Protein 3ZQX (pdb70)

InterPro domains:
  IPR001701 Glycoside hydrolase family 9 [PF00759] (308-807)
  IPR001956 Carbohydrate-binding module 3 [PF00942] (1006-1143)
  IPR001956 Carbohydrate-binding module 3 [PS51172] (1001-1147)
  IPR001956 Carbohydrate-binding module 3 [SM01067] (1007-1084)
  IPR002105 Dockerin type I repeat [PF00404] (1167-1220)
  IPR002105 Dockerin type I repeat [PS00448] (1201-1220)
  IPR003305 Carbohydrate-binding, CenC-like [PF02018] (40-178)
  IPR004197 Cellulase, Ig-like domain [PF02927] (211-292)
  IPR004197 Cellulase, Ig-like domain [cd02850] (214-303)
  IPR008928 Six-hairpin glycosidase superfamily [SSF48208] (306-813)
  IPR008965 CBM2/CBM3, carbohydrate-binding domain superfamily [SSF49384] (1003-1146)
  IPR008979 Galactose-binding-like domain superfamily [SSF49785] (42-198)
  IPR012341 Six-hairpin glycosidase-like superfamily [G3DSA:1.50.10.10] (306-815)
  IPR013783 Immunoglobulin-like fold [G3DSA:2.60.40.10] (210-305)
  IPR013783 Immunoglobulin-like fold [G3DSA:2.60.40.10] (822-911)
  IPR013783 Immunoglobulin-like fold [G3DSA:2.60.40.10] (912-1005)
  IPR014756 Immunoglobulin E-set [SSF81296] (210-304)
  IPR016134 Dockerin domain [PS51766] (1163-1229)
  IPR018221 Glycoside hydrolase family 9, His active site [PS00592] (713-739)
  IPR018247 EF-Hand 1, calcium-binding site [PS00018] (1201-1213)

Nearest PDB structures (foldseek):
  3zqx-assembly1_A  TM=1.007E+00  e=1.038E-28  Acetivibrio thermocellus
  2ylk-assembly4_D  TM=9.962E-01  e=1.198E-25  Acetivibrio thermocellus
  4c8x-assembly4_D  TM=9.962E-01  e=2.489E-25  Acetivibrio thermocellus ATCC 27405
  6xx1-assembly3_C  TM=8.991E-01  e=1.024E-13  Acetivibrio clariflavus DSM 19732
  6xx1-assembly4_D  TM=8.926E-01  e=1.639E-13  Acetivibrio clariflavus DSM 19732

Solvent-accessible surface area: 6922 Å² total; per-residue (Å²): 196,22,2,41,0,36,3,21,2,64,42,51,125,73,71,17,62,38,2,63,1,42,0,7,0,22,0,63,12,130,113,100,31,11,0,113,69,0,29,0,60,1,5,3,22,99,62,70,151,29,118,24,58,28,38,16,132,111,6,76,27,28,57,53,44,14,75,58,45,62,18,44,81,52,117,98,4,28,0,22,0,59,5,109,81,31,140,4,68,40,65,18,104,5,12,46,0,36,2,2,0,39,0,48,89,117,22,113,4,53,1,79,74,10,72,0,25,34,47,116,10,116,72,72,88,64,12,33,94,0,0,0,50,26,133,84,105,80,39,63,21,61,21,20,92,84

B-factor: mean 15.14, std 8.94, range [6.52, 78.24]

Secondary structure (DSSP, 8-state):
--EEEEEEES---SEES-EEEEEEEEE-SS--EEGGGEEEEEE------SPEEEE-S--TT-GGGEEEEEE--GGG-EEEEEE-S-EE-TT-B---EEEEEEETT-PPEEGGG-TT--TT--S-EE-TTEEEEETTEEEES--TT-

Organism: Acetivibrio thermocellus (NCBI:txid1515)

Foldseek 3Di:
DAKFKWWAFDDQDQKFQKGKIKIKIFGQDQAKAWLQQKKKKFFFADPDDADKDKDWPDWPQDRVQWDWDWDDHDRQTTIMIGGHGGMAHHGGMRGITIIIIGGPVSHIHRRPSTQRDDNVGHDIDGGQAMWMDGPNDTDGHDYVVD

Radius of gyration: 14.39 Å; Cα contacts (8 Å, |Δi|>4): 389; chains: 1; bounding box: 33×43×31 Å

CATH classification: 2.60.40.710

Sequence (146 aa):
MDVKVQYLCEENTQTTSTQEIKGKFNIVNTGNRDYSLKDIVLRYYFTKEHNSQLQFICYYTPIGSGNLIPSFGGSGDEHYLQLLEFKDVKLPAGGQTGEIQFVIRYADWSFHDQSNDYSFDPTIKAFQDYGKVTLYKNGEELVWGTPPGG

Structure (mmCIF, N/CA/C/O backbone):
data_3ZQX
#
_entry.id   3ZQX
#
_cell.length_a   50.036
_cell.length_b   50.036
_cell.length_c   122.595
_cell.angle_alpha   90.00
_cell.angle_beta   90.00
_cell.angle_gamma   90.00
#
_symmetry.space_group_name_H-M   'P 41 21 2'
#
loop_
_entity.id
_entity.type
_entity.pdbx_description
1 polymer 'CELLULOSE 1,4-BETA-CELLOBIOSIDASE'
2 non-polymer 'CALCIUM ION'
3 water water
#
loop_
_atom_site.group_PDB
_atom_site.id
_atom_site.type_symbol
_atom_site.label_atom_id
_atom_site.label_alt_id
_atom_site.label_comp_id
_atom_site.label_asym_id
_atom_site.label_entity_id
_atom_site.label_seq_id
_atom_site.pdbx_PDB_ins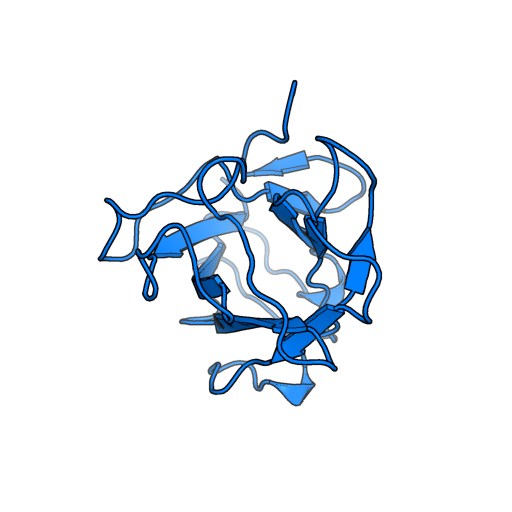_code
_atom_site.Cartn_x
_atom_site.Cartn_y
_atom_site.Cartn_z
_atom_site.occupancy
_atom_site.B_iso_or_equiv
_atom_site.auth_seq_id
_atom_site.auth_comp_id
_atom_site.auth_asym_id
_atom_site.auth_atom_id
_atom_site.pdbx_PDB_model_num
ATOM 1 N N . MET A 1 1 ? -21.597 26.774 15.421 1.00 32.51 0 MET A N 1
ATOM 2 C CA . MET A 1 1 ? -20.347 27.517 15.508 1.00 29.30 0 MET A CA 1
ATOM 3 C C . MET A 1 1 ? -19.150 26.614 15.224 1.00 17.61 0 MET A C 1
ATOM 4 O O . MET A 1 1 ? -18.003 26.999 15.442 1.00 21.25 0 MET A O 1
ATOM 9 N N . ASP A 1 2 ? -19.428 25.415 14.724 1.00 15.07 1 ASP A N 1
ATOM 10 C CA . ASP A 1 2 ? -18.392 24.446 14.407 1.00 14.78 1 ASP A CA 1
ATOM 11 C C . ASP A 1 2 ? -18.960 23.533 13.312 1.00 16.32 1 ASP A C 1
ATOM 12 O O . ASP A 1 2 ? -19.972 23.854 12.680 1.00 16.67 1 ASP A O 1
ATOM 17 N N . VAL A 1 3 ? -18.302 22.420 13.035 1.00 13.69 2 VAL A N 1
ATOM 18 C CA . VAL A 1 3 ? -18.832 21.491 12.052 1.00 11.87 2 VAL A CA 1
ATOM 19 C C . VAL A 1 3 ? -20.143 20.833 12.507 1.00 10.10 2 VAL A C 1
ATOM 20 O O . VAL A 1 3 ? -20.360 20.593 13.700 1.00 12.26 2 VAL A O 1
ATOM 24 N N . LYS A 1 4 ? -21.015 20.561 11.542 1.00 9.73 3 LYS A N 1
ATOM 25 C CA . LYS A 1 4 ? -22.274 19.861 11.782 1.00 9.68 3 LYS A CA 1
ATOM 26 C C . LYS A 1 4 ? -22.511 18.835 10.680 1.00 8.63 3 LYS A C 1
ATOM 27 O O . LYS A 1 4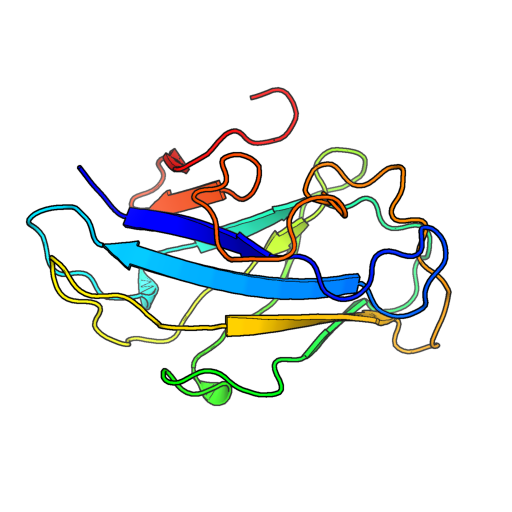 ? -21.847 18.869 9.640 1.00 9.77 3 LYS A O 1
ATOM 33 N N . VAL A 1 5 ? -23.467 17.932 10.907 1.00 8.91 4 VAL A N 1
ATOM 34 C CA . VAL A 1 5 ? -23.860 16.934 9.924 1.00 8.91 4 VAL A CA 1
ATOM 35 C C . VAL A 1 5 ? -25.284 17.147 9.487 1.00 8.73 4 VAL A C 1
ATOM 36 O O . VAL A 1 5 ? -26.172 17.357 10.318 1.00 10.01 4 VAL A O 1
ATOM 40 N N . GLN A 1 6 ? -25.488 17.059 8.177 1.00 8.78 5 GLN A N 1
ATOM 41 C CA . GLN A 1 6 ? -26.816 16.891 7.609 1.00 9.19 5 GLN A CA 1
ATOM 42 C C . GLN A 1 6 ? -26.949 15.469 7.090 1.00 8.45 5 GLN A C 1
ATOM 43 O O . GLN A 1 6 ? -25.962 14.839 6.689 1.00 9.73 5 GLN A O 1
ATOM 49 N N . TYR A 1 7 ? -28.176 14.958 7.114 1.00 8.69 6 TYR A N 1
ATOM 50 C CA . TYR A 1 7 ? -28.479 13.585 6.743 1.00 9.01 6 TYR A CA 1
ATOM 51 C C . TYR A 1 7 ? -29.733 13.545 5.903 1.00 8.30 6 TYR A C 1
ATOM 52 O O . TYR A 1 7 ? -30.617 14.390 6.039 1.00 9.47 6 TYR A O 1
ATOM 61 N N . LEU A 1 8 ? -29.794 12.541 5.039 1.00 8.71 7 LEU A N 1
ATOM 62 C CA . LEU A 1 8 ? -31.049 12.097 4.461 1.00 9.72 7 LEU A CA 1
ATOM 63 C C . LEU A 1 8 ? -30.998 10.582 4.312 1.00 8.30 7 LEU A C 1
ATOM 64 O O . LEU A 1 8 ? -29.922 9.979 4.213 1.00 9.21 7 LEU A O 1
ATOM 69 N N . CYS A 1 9 ? -32.177 9.977 4.315 1.00 9.19 8 CYS A N 1
ATOM 70 C CA . CYS A 1 9 ? -32.345 8.537 4.221 1.00 9.67 8 CYS A CA 1
ATOM 71 C C . CYS A 1 9 ? -32.835 8.170 2.828 1.00 9.70 8 CYS A C 1
ATOM 72 O O . CYS A 1 9 ? -33.775 8.772 2.322 1.00 11.92 8 CYS A O 1
ATOM 75 N N . GLU A 1 10 ? -32.187 7.187 2.217 1.00 10.02 9 GLU A N 1
ATOM 76 C CA A GLU A 1 10 ? -32.6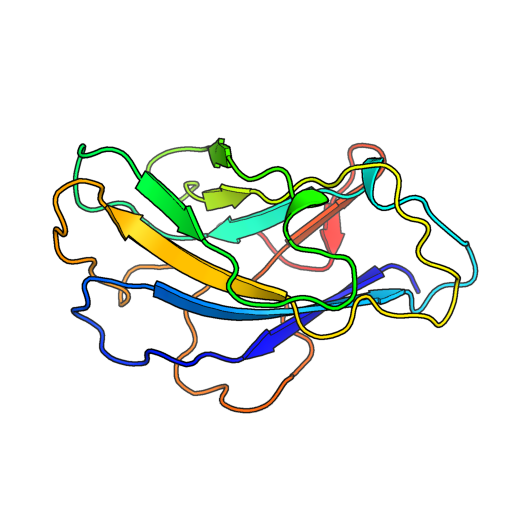04 6.636 0.927 0.42 11.38 9 GLU A CA 1
ATOM 77 C CA B GLU A 1 10 ? -32.632 6.649 0.932 0.58 11.22 9 GLU A CA 1
ATOM 78 C C . GLU A 1 10 ? -33.392 5.340 1.105 1.00 10.69 9 GLU A C 1
ATOM 79 O O . GLU A 1 10 ? -34.524 5.219 0.639 1.00 13.08 9 GLU A O 1
ATOM 90 N N . ASN A 1 11 ? -32.779 4.3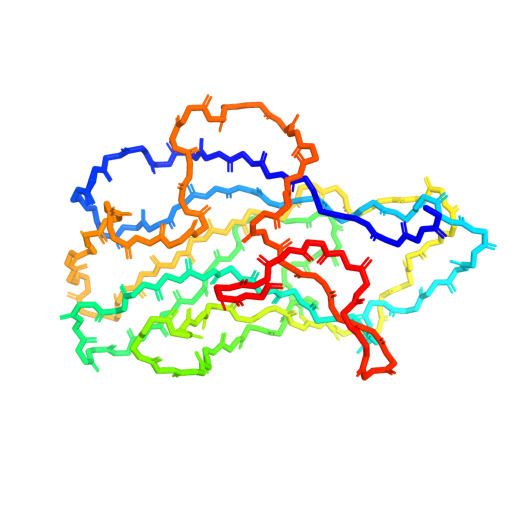47 1.744 1.00 10.74 10 ASN A N 1
ATOM 91 C CA . ASN A 1 11 ? -33.496 3.095 1.957 1.00 10.23 10 ASN A CA 1
ATOM 92 C C . ASN A 1 11 ? -34.271 3.154 3.264 1.00 10.37 10 ASN A C 1
ATOM 93 O O . ASN A 1 11 ? -33.704 3.128 4.359 1.00 10.60 10 ASN A O 1
ATOM 98 N N . THR A 1 12 ? -35.591 3.218 3.121 1.00 11.91 11 THR A N 1
ATOM 99 C CA . THR A 1 12 ? -36.499 3.407 4.245 1.00 12.95 11 THR A CA 1
ATOM 100 C C . THR A 1 12 ? -37.122 2.126 4.784 1.00 12.76 11 THR A C 1
ATOM 101 O O . THR A 1 12 ? -37.816 2.157 5.796 1.00 14.98 11 THR A O 1
ATOM 105 N N . GLN A 1 13 ? -36.864 1.002 4.127 1.00 13.49 12 GLN A N 1
ATOM 106 C CA . GLN A 1 13 ? -37.466 -0.264 4.534 1.00 14.33 12 GLN A CA 1
ATOM 107 C C . GLN A 1 13 ? -36.833 -0.768 5.820 1.00 12.10 12 GLN A C 1
ATOM 108 O O . GLN A 1 13 ? -35.614 -0.743 5.959 1.00 13.32 12 GLN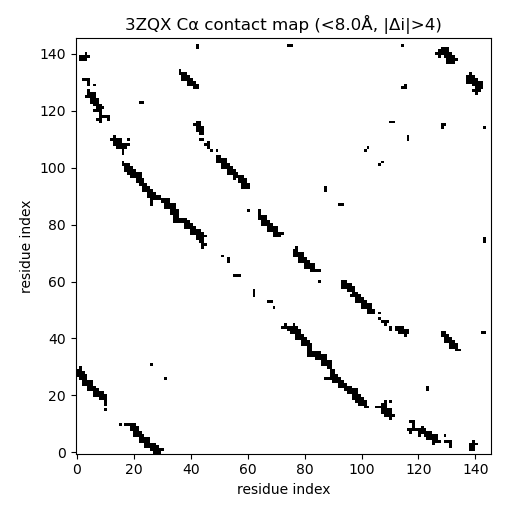 A O 1
ATOM 114 N N A THR A 1 14 ? -37.626 -1.248 6.766 0.46 14.44 13 THR A N 1
ATOM 115 N N B THR A 1 14 ? -37.672 -1.213 6.752 0.54 13.47 13 THR A N 1
ATOM 116 C CA A THR A 1 14 ? -37.019 -1.705 8.014 0.46 16.14 13 THR A CA 1
ATOM 117 C CA B THR A 1 14 ? -37.205 -1.792 8.007 0.54 16.11 13 THR A CA 1
ATOM 118 C C A THR A 1 14 ? -36.232 -3.010 7.853 0.46 11.41 13 THR A C 1
ATOM 119 C C B THR A 1 14 ? -36.192 -2.898 7.720 0.54 11.97 13 THR A C 1
ATOM 120 O O A THR A 1 14 ? -35.297 -3.268 8.615 0.46 11.24 13 THR A O 1
ATOM 121 O O B THR A 1 14 ? -35.064 -2.897 8.231 0.54 11.10 13 THR A O 1
ATOM 128 N N . SER A 1 15 ? -36.603 -3.829 6.871 1.00 11.31 14 SER A N 1
ATOM 129 C CA . SER A 1 15 ? -35.793 -4.983 6.535 1.00 11.79 14 SER A CA 1
ATOM 130 C C . SER A 1 15 ? -35.125 -4.738 5.188 1.00 11.09 14 SER A C 1
ATOM 131 O O . SER A 1 15 ? -35.807 -4.577 4.170 1.00 14.56 14 SER A O 1
ATOM 134 N N . THR A 1 16 ? -33.798 -4.656 5.183 1.00 10.31 15 THR A N 1
ATOM 135 C CA . THR A 1 16 ? -33.074 -4.407 3.946 1.00 10.25 15 THR A CA 1
ATOM 136 C C . THR A 1 16 ? -31.663 -4.935 4.064 1.00 9.35 15 THR A C 1
ATOM 137 O O . THR A 1 16 ? -31.101 -4.964 5.158 1.00 10.24 15 THR A O 1
ATOM 141 N N . GLN A 1 17 ? -31.074 -5.305 2.936 1.00 9.25 16 GLN A N 1
ATOM 142 C CA . GLN A 1 17 ? -29.674 -5.685 2.916 1.00 9.03 16 GLN A CA 1
ATOM 143 C C . GLN A 1 17 ? -28.737 -4.480 2.922 1.00 8.80 16 GLN A C 1
ATOM 144 O O . GLN A 1 17 ? -27.533 -4.646 3.122 1.00 9.71 16 GLN A O 1
ATOM 150 N N . GLU A 1 18 ? -29.260 -3.284 2.662 1.00 8.97 17 GLU A N 1
ATOM 151 C CA . GLU A 1 18 ? -28.422 -2.095 2.606 1.00 9.57 17 GLU A CA 1
ATOM 152 C C . GLU A 1 18 ? -29.025 -0.939 3.395 1.00 9.39 17 GLU A C 1
ATOM 153 O O . GLU A 1 18 ? -30.052 -0.381 3.011 1.00 10.43 17 GLU A O 1
ATOM 159 N N . ILE A 1 19 ? -28.363 -0.539 4.476 1.00 8.66 18 ILE A N 1
ATOM 160 C CA . ILE A 1 19 ? -28.607 0.782 5.034 1.00 8.57 18 ILE A CA 1
ATOM 161 C C . ILE A 1 19 ? -28.084 1.755 3.989 1.00 8.18 18 ILE A C 1
ATOM 162 O O . ILE A 1 19 ? -27.011 1.519 3.439 1.00 9.31 18 ILE A O 1
ATOM 167 N N . LYS A 1 20 ? -28.862 2.776 3.634 1.00 8.47 19 LYS A N 1
ATOM 168 C CA . LYS A 1 20 ? -28.428 3.688 2.586 1.00 8.72 19 LYS A CA 1
ATOM 169 C C . LYS A 1 20 ? -28.954 5.088 2.825 1.00 8.59 19 LYS A C 1
ATOM 170 O O . LYS A 1 20 ? -30.162 5.282 2.986 1.00 9.53 19 LYS A O 1
ATOM 176 N N . GLY A 1 21 ? -28.073 6.073 2.724 1.00 8.84 20 GLY A N 1
ATOM 177 C CA . GLY A 1 21 ? -28.451 7.457 2.885 1.00 9.54 20 GLY A CA 1
ATOM 178 C C . GLY A 1 21 ? -27.315 8.339 2.435 1.00 9.04 20 GLY A C 1
ATOM 179 O O . GLY A 1 21 ? -26.443 7.897 1.678 1.00 9.14 20 GLY A O 1
ATOM 180 N N . LYS A 1 22 ? -27.353 9.600 2.847 1.00 8.41 21 LYS A N 1
ATOM 181 C CA . LYS A 1 22 ? -26.262 10.517 2.570 1.00 8.93 21 LYS A CA 1
ATOM 182 C C . LYS A 1 22 ? -25.976 11.359 3.790 1.00 8.30 21 LYS A C 1
ATOM 183 O O . LYS A 1 22 ? -26.877 11.661 4.574 1.00 9.20 21 LYS A O 1
ATOM 189 N N . PHE A 1 23 ? -24.712 11.757 3.914 1.00 8.42 22 PHE A N 1
ATOM 190 C CA . PHE A 1 23 ? -24.284 12.746 4.895 1.00 8.88 22 PHE A CA 1
ATOM 191 C C . PHE A 1 23 ? -23.772 13.987 4.171 1.00 8.84 22 PHE A C 1
ATOM 192 O O . PHE A 1 23 ? -23.441 13.942 2.988 1.00 9.48 22 PHE A O 1
ATOM 200 N N . ASN A 1 24 ? -23.744 15.108 4.879 1.00 8.95 23 ASN A N 1
ATOM 201 C CA . ASN A 1 24 ? -23.038 16.291 4.416 1.00 9.47 23 ASN A CA 1
ATOM 202 C C . ASN A 1 24 ? -22.427 16.925 5.647 1.00 9.38 23 ASN A C 1
ATOM 203 O O . ASN A 1 24 ? -23.158 17.218 6.592 1.00 10.91 23 ASN A O 1
ATOM 208 N N . ILE A 1 25 ? -21.117 17.162 5.644 1.00 8.80 24 ILE A N 1
ATOM 209 C CA . ILE A 1 25 ? -20.473 17.816 6.774 1.00 9.08 24 ILE A CA 1
ATOM 210 C C . ILE A 1 25 ? -20.258 19.276 6.419 1.00 9.10 24 ILE A C 1
ATOM 211 O O . ILE A 1 25 ? -19.602 19.589 5.430 1.00 10.04 24 ILE A O 1
ATOM 216 N N . VAL A 1 26 ? -20.832 20.164 7.226 1.00 8.82 25 VAL A N 1
ATOM 217 C CA . VAL A 1 26 ? -20.812 21.596 6.944 1.00 8.94 25 VAL A CA 1
ATOM 218 C C . VAL A 1 26 ? -20.007 22.296 8.023 1.00 8.87 25 VAL A C 1
ATOM 219 O O . VAL A 1 26 ? -20.256 22.087 9.209 1.00 9.74 25 VAL A O 1
ATOM 223 N N . ASN A 1 27 ? -19.031 23.114 7.626 1.00 9.04 26 ASN A N 1
ATOM 224 C CA . ASN A 1 27 ? -18.238 23.830 8.606 1.00 9.00 26 ASN A CA 1
ATOM 225 C C . ASN A 1 27 ? -18.861 25.203 8.765 1.00 9.13 26 ASN A C 1
ATOM 226 O O . ASN A 1 27 ? -18.622 26.106 7.962 1.00 11.59 26 ASN A O 1
ATOM 231 N N . THR A 1 28 ? -19.572 25.386 9.874 1.00 10.40 27 THR A N 1
ATOM 232 C CA . THR A 1 28 ? -20.319 26.616 10.112 1.00 11.34 27 THR A CA 1
ATOM 233 C C . THR A 1 28 ? -19.529 27.596 10.957 1.00 12.13 27 THR A C 1
ATOM 234 O O . THR A 1 28 ? -19.994 28.705 11.215 1.00 15.05 27 THR A O 1
ATOM 238 N N . GLY A 1 29 ? -18.336 27.187 11.382 1.00 12.00 28 GLY A N 1
ATOM 239 C CA . GLY A 1 29 ? -17.507 28.011 12.241 1.00 12.17 28 GLY A CA 1
ATOM 240 C C . GLY A 1 29 ? -16.514 28.849 11.466 1.00 12.22 28 GLY A C 1
ATOM 241 O O . GLY A 1 29 ? -16.570 28.932 10.235 1.00 13.45 28 GLY A O 1
ATOM 242 N N . ASN A 1 30 ? -15.630 29.514 12.198 1.00 10.84 29 ASN A N 1
ATOM 243 C CA . ASN A 1 30 ? -14.638 30.392 11.601 1.00 11.33 29 ASN A CA 1
ATOM 244 C C . ASN A 1 30 ? -13.246 29.792 11.413 1.00 9.84 29 ASN A C 1
ATOM 245 O O . ASN A 1 30 ? -12.311 30.508 11.070 1.00 10.97 29 ASN A O 1
ATOM 250 N N . ARG A 1 31 ? -13.112 28.501 11.692 1.00 9.53 30 ARG A N 1
ATOM 251 C CA . ARG A 1 31 ? -11.828 27.809 11.605 1.00 9.53 30 ARG A CA 1
ATOM 252 C C . ARG A 1 31 ? -11.812 26.812 10.454 1.00 9.44 30 ARG A C 1
ATOM 253 O O . ARG A 1 31 ? -12.690 25.960 10.367 1.00 10.55 30 ARG A O 1
ATOM 261 N N . ASP A 1 32 ? -10.815 26.893 9.580 1.00 8.96 31 ASP A N 1
ATOM 262 C CA . ASP A 1 32 ? -10.598 25.830 8.607 1.00 9.19 31 ASP A CA 1
ATOM 263 C C . ASP A 1 32 ? -10.111 24.586 9.350 1.00 8.99 31 ASP A C 1
ATOM 264 O O . ASP A 1 32 ? -9.428 24.692 10.378 1.00 10.31 31 ASP A O 1
ATOM 269 N N . TYR A 1 33 ? -10.423 23.415 8.809 1.00 9.22 32 TYR A N 1
ATOM 270 C CA . TYR A 1 33 ? -9.922 22.164 9.362 1.00 8.82 32 TYR A CA 1
ATOM 271 C C . TYR A 1 33 ? -9.354 21.271 8.281 1.00 8.85 32 TYR A C 1
ATOM 272 O O . TYR A 1 33 ? -9.618 21.471 7.089 1.00 11.20 32 TYR A O 1
ATOM 281 N N . SER A 1 34 ? -8.601 20.264 8.706 1.00 8.75 33 SER A N 1
ATOM 282 C CA . SER A 1 34 ? -8.452 19.064 7.904 1.00 9.53 33 SER A CA 1
ATOM 283 C C . SER A 1 34 ? -9.463 18.023 8.372 1.00 8.36 33 SER A C 1
ATOM 284 O O . SER A 1 34 ? -9.611 17.790 9.578 1.00 9.21 33 SER A O 1
ATOM 287 N N . LEU A 1 35 ? -10.143 17.392 7.424 1.00 8.25 34 LEU A N 1
ATOM 288 C CA . LEU A 1 35 ? -11.028 16.295 7.746 1.00 8.60 34 LEU A CA 1
ATOM 289 C C . LEU A 1 35 ? -10.301 15.143 8.432 1.00 9.02 34 LEU A C 1
ATOM 290 O O . LEU A 1 35 ? -10.947 14.316 9.077 1.00 9.57 34 LEU A O 1
ATOM 295 N N . LYS A 1 36 ? -8.977 15.075 8.328 1.00 9.34 35 LYS A N 1
ATOM 296 C CA . LYS A 1 36 ? -8.255 14.017 9.022 1.00 10.72 35 LYS A CA 1
ATOM 297 C C . LYS A 1 36 ? -8.487 14.085 10.530 1.00 9.93 35 LYS A C 1
ATOM 298 O O . LYS A 1 36 ? -8.296 13.087 11.233 1.00 12.02 35 LYS A O 1
ATOM 304 N N . ASP A 1 37 ? -8.902 15.255 11.019 1.00 9.61 36 ASP A N 1
ATOM 305 C CA . ASP A 1 37 ? -9.124 15.481 12.449 1.00 9.95 36 ASP A CA 1
ATOM 306 C C . ASP A 1 37 ? -10.574 15.272 12.894 1.00 10.00 36 ASP A C 1
ATOM 307 O O . ASP A 1 37 ? -10.889 15.451 14.073 1.00 11.57 36 ASP A O 1
ATOM 312 N N . ILE A 1 38 ? -11.442 14.880 11.973 1.00 9.34 37 ILE A N 1
ATOM 313 C CA . ILE A 1 38 ? -12.868 14.754 12.263 1.00 8.98 37 ILE A CA 1
ATOM 314 C C . ILE A 1 38 ? -13.332 13.302 12.171 1.00 8.08 37 ILE A C 1
ATOM 315 O O . ILE A 1 38 ? -12.950 12.588 11.241 1.00 10.20 37 ILE A O 1
ATOM 320 N N . VAL A 1 39 ? -14.124 12.870 13.149 1.00 8.06 38 VAL A N 1
ATOM 321 C CA . VAL A 1 39 ? -14.679 11.527 13.197 1.00 7.80 38 VAL A CA 1
ATOM 322 C C . VAL A 1 39 ? -16.198 11.640 13.160 1.00 7.26 38 VAL A C 1
ATOM 323 O O . VAL A 1 39 ? -16.787 12.374 13.958 1.00 8.76 38 VAL A O 1
ATOM 327 N N . LEU A 1 40 ? -16.828 10.925 12.234 1.00 7.45 39 LEU A N 1
ATOM 328 C CA . LEU A 1 40 ? -18.286 10.869 12.133 1.00 7.28 39 LEU A CA 1
ATOM 329 C C . LEU A 1 40 ? -18.774 9.487 12.563 1.00 7.01 39 LEU A C 1
ATOM 330 O O . LEU A 1 40 ? -18.148 8.480 12.224 1.00 7.25 39 LEU A O 1
ATOM 335 N N . ARG A 1 41 ? -19.885 9.430 13.305 1.00 6.76 40 ARG A N 1
ATOM 336 C CA . ARG A 1 41 ? -20.478 8.137 13.659 1.00 6.94 40 ARG A CA 1
ATOM 337 C C . ARG A 1 41 ? -21.971 8.080 13.371 1.00 6.63 40 ARG A C 1
ATOM 338 O O . ARG A 1 41 ? -22.730 8.989 13.730 1.00 7.62 40 ARG A O 1
ATOM 346 N N . TYR A 1 42 ? -22.360 6.995 12.701 1.00 6.91 41 TYR A N 1
ATOM 347 C CA . TYR A 1 42 ? -23.748 6.647 12.425 1.00 7.12 41 TYR A CA 1
ATOM 348 C C . TYR A 1 42 ? -24.065 5.377 13.205 1.00 7.04 41 TYR A C 1
ATOM 349 O O . TYR A 1 42 ? -23.444 4.335 12.986 1.00 6.94 41 TYR A O 1
ATOM 358 N N . TYR A 1 43 ? -25.011 5.485 14.133 1.00 7.22 42 TYR A N 1
ATOM 359 C CA . TYR A 1 43 ? -25.284 4.434 15.112 1.00 7.70 42 TYR A CA 1
ATOM 360 C C . TYR A 1 43 ? -26.338 3.461 14.623 1.00 6.94 42 TYR A C 1
ATOM 361 O O . TYR A 1 43 ? -27.428 3.864 14.214 1.00 7.67 42 TYR A O 1
ATOM 370 N N . PHE A 1 44 ? -26.000 2.174 14.647 1.00 7.47 43 PHE A N 1
ATOM 371 C CA . PHE A 1 44 ? -26.938 1.141 14.265 1.00 7.69 43 PHE A CA 1
ATOM 372 C C . PHE A 1 44 ? -26.579 -0.136 14.987 1.00 7.38 43 PHE A C 1
ATOM 373 O O . PHE A 1 44 ? -25.413 -0.365 15.316 1.00 7.98 43 PHE A O 1
ATOM 381 N N . THR A 1 45 ? -27.584 -0.969 15.214 1.00 8.38 44 THR A N 1
ATOM 382 C CA . THR A 1 45 ? -27.375 -2.251 15.864 1.00 9.33 44 THR A CA 1
ATOM 383 C C . THR A 1 45 ? -27.168 -3.323 14.810 1.00 8.50 44 THR A C 1
ATOM 384 O O . THR A 1 45 ? -27.939 -3.428 13.849 1.00 9.36 44 THR A O 1
ATOM 388 N N . LYS A 1 46 ? -26.118 -4.117 14.983 1.00 9.29 45 LYS A N 1
ATOM 389 C CA . LYS A 1 46 ? -25.850 -5.185 14.033 1.00 9.89 45 LYS A CA 1
ATOM 390 C C . LYS A 1 46 ? -26.586 -6.462 14.407 1.00 11.61 45 LYS A C 1
ATOM 391 O O . LYS A 1 46 ? -26.499 -6.927 15.541 1.00 14.54 45 LYS A O 1
ATOM 397 N N . GLU A 1 47 ? -27.329 -7.006 13.448 1.00 11.33 46 GLU A N 1
ATOM 398 C CA . GLU A 1 47 ? -28.096 -8.227 13.642 1.00 11.94 46 GLU A CA 1
ATOM 399 C C . GLU A 1 47 ? -27.322 -9.505 13.304 1.00 12.10 46 GLU A C 1
ATOM 400 O O . GLU A 1 47 ? -27.774 -10.596 13.637 1.00 15.81 46 GLU A O 1
ATOM 406 N N . HIS A 1 48 ? -26.166 -9.385 12.658 1.00 12.82 47 HIS A N 1
ATOM 407 C CA . HIS A 1 48 ? -25.424 -10.565 12.219 1.00 13.67 47 HIS A CA 1
ATOM 408 C C . HIS A 1 48 ? -23.936 -10.409 12.459 1.00 15.46 47 HIS A C 1
ATOM 409 O O . HIS A 1 48 ? -23.437 -9.298 12.593 1.00 15.57 47 HIS A O 1
ATOM 416 N N . ASN A 1 49 ? -23.228 -11.530 12.483 1.00 17.80 48 ASN A N 1
ATOM 417 C CA . ASN A 1 49 ? -21.784 -11.515 12.690 1.00 19.08 48 ASN A CA 1
ATOM 418 C C . ASN A 1 49 ? -20.955 -11.488 11.405 1.00 18.37 48 ASN A C 1
ATOM 419 O O . ASN A 1 49 ? -19.728 -11.426 11.461 1.00 25.23 48 ASN A O 1
ATOM 424 N N . SER A 1 50 ? -21.615 -11.544 10.255 1.00 18.44 49 SER A N 1
ATOM 425 C CA . SER A 1 50 ? -20.913 -11.447 8.984 1.00 19.19 49 SER A CA 1
ATOM 426 C C . SER A 1 50 ? -20.189 -10.104 8.919 1.00 15.09 49 SER A C 1
ATOM 427 O O . SER A 1 50 ? -20.589 -9.133 9.569 1.00 15.47 49 SER A O 1
ATOM 430 N N . GLN A 1 51 ? -19.105 -10.057 8.159 1.00 14.80 50 GLN A N 1
ATOM 431 C CA . GLN A 1 51 ? -18.374 -8.817 7.967 1.00 11.83 50 GLN A CA 1
ATOM 432 C C . GLN A 1 51 ? -19.292 -7.704 7.497 1.00 10.68 50 GLN A C 1
ATOM 433 O O . GLN A 1 51 ? -20.057 -7.873 6.541 1.00 12.51 50 GLN A O 1
ATOM 439 N N . LEU A 1 52 ? -19.204 -6.569 8.174 1.00 9.38 51 LEU A N 1
ATOM 440 C CA . LEU A 1 52 ? -19.870 -5.353 7.750 1.00 9.13 51 LEU A CA 1
ATOM 441 C C . LEU A 1 52 ? -18.975 -4.596 6.787 1.00 8.90 51 LEU A C 1
ATOM 442 O O . LEU A 1 52 ? -17.751 -4.515 6.987 1.00 10.58 51 LEU A O 1
ATOM 447 N N . GLN A 1 53 ? -19.586 -4.023 5.752 1.00 9.30 52 GLN A N 1
ATOM 448 C CA . GLN A 1 53 ? -18.869 -3.288 4.725 1.00 9.03 52 GLN A CA 1
ATOM 449 C C . GLN A 1 53 ? -19.528 -1.942 4.487 1.00 8.77 52 GLN A C 1
ATOM 450 O O . GLN A 1 53 ? -20.762 -1.827 4.458 1.00 10.52 52 GLN A O 1
ATOM 456 N N . PHE A 1 54 ? -18.694 -0.924 4.319 1.00 9.41 53 PHE A N 1
ATOM 457 C CA . PHE A 1 54 ? -19.117 0.413 3.918 1.00 9.30 53 PHE A CA 1
ATOM 458 C C . PHE A 1 54 ? -18.779 0.625 2.452 1.00 8.93 53 PHE A C 1
ATOM 459 O O . PHE A 1 54 ? -17.684 0.261 2.010 1.00 10.48 53 PHE A O 1
ATOM 467 N N . ILE A 1 55 ? -19.701 1.225 1.702 1.00 8.62 54 ILE A N 1
ATOM 468 C CA . ILE A 1 55 ? -19.419 1.608 0.327 1.00 9.40 54 ILE A CA 1
ATOM 469 C C . ILE A 1 55 ? -19.980 2.995 0.056 1.00 8.79 54 ILE A C 1
ATOM 470 O O . ILE A 1 55 ? -21.134 3.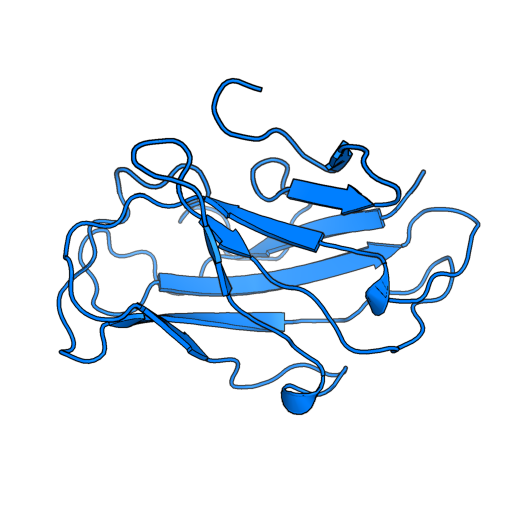292 0.402 1.00 9.95 54 ILE A O 1
ATOM 475 N N . CYS A 1 56 ? -19.151 3.846 -0.544 1.00 9.32 55 CYS A N 1
ATOM 476 C CA . CYS A 1 56 ? -19.564 5.179 -0.977 1.00 9.87 55 CYS A CA 1
ATOM 477 C C . CYS A 1 56 ? -19.477 5.260 -2.495 1.00 10.81 55 CYS A C 1
ATOM 478 O O . CYS A 1 56 ? -18.380 5.233 -3.059 1.00 11.73 55 CYS A O 1
ATOM 481 N N . TYR A 1 57 ? -20.626 5.366 -3.150 1.00 11.37 56 TYR A N 1
ATOM 482 C CA . TYR A 1 57 ? -20.661 5.428 -4.606 1.00 12.68 56 TYR A CA 1
ATOM 483 C C . TYR A 1 57 ? -20.301 6.798 -5.148 1.00 14.12 56 TYR A C 1
ATOM 484 O O . TYR A 1 57 ? -19.907 6.899 -6.308 1.00 18.60 56 TYR A O 1
ATOM 493 N N . TYR A 1 58 ? -20.544 7.862 -4.385 1.00 12.95 57 TYR A N 1
ATOM 494 C CA . TYR A 1 58 ? -20.045 9.167 -4.780 1.00 13.43 57 TYR A CA 1
ATOM 495 C C . TYR A 1 58 ? -19.855 10.095 -3.600 1.00 11.38 57 TYR A C 1
ATOM 496 O O . TYR A 1 58 ? -20.702 10.141 -2.716 1.00 12.02 57 TYR A O 1
ATOM 505 N N . THR A 1 59 ? -18.768 10.860 -3.604 1.00 12.32 58 THR A N 1
ATOM 506 C CA . THR A 1 59 ? -18.690 12.078 -2.813 1.00 11.13 58 THR A CA 1
ATOM 507 C C . THR A 1 59 ? -17.745 13.060 -3.509 1.00 11.68 58 THR A C 1
ATOM 508 O O . THR A 1 59 ? -16.747 12.629 -4.080 1.00 12.24 58 THR A O 1
ATOM 512 N N . PRO A 1 60 ? -18.008 14.376 -3.421 1.00 12.01 59 PRO A N 1
ATOM 513 C CA . PRO A 1 60 ? -17.089 15.317 -4.078 1.00 13.51 59 PRO A CA 1
ATOM 514 C C . PRO A 1 60 ? -15.665 15.312 -3.514 1.00 14.01 59 PRO A C 1
ATOM 515 O O . PRO A 1 60 ? -14.740 15.724 -4.219 1.00 17.27 59 PRO A O 1
ATOM 519 N N . ILE A 1 61 ? -15.484 14.873 -2.275 1.00 13.60 60 ILE A N 1
ATOM 520 C CA . ILE A 1 61 ? -14.151 14.878 -1.663 1.00 16.17 60 ILE A CA 1
ATOM 521 C C . ILE A 1 61 ? -13.332 13.657 -2.091 1.00 15.65 60 ILE A C 1
ATOM 522 O O . ILE A 1 61 ? -12.159 13.527 -1.737 1.00 18.69 60 ILE A O 1
ATOM 527 N N . GLY A 1 62 ? -14.003 12.761 -2.808 1.00 15.49 61 GLY A N 1
ATOM 528 C CA . GLY A 1 62 ? -13.500 11.527 -3.387 1.00 16.81 61 GLY A CA 1
ATOM 529 C C . GLY A 1 62 ? -13.692 10.390 -2.398 1.00 13.36 61 GLY A C 1
ATOM 530 O O . GLY A 1 62 ? -13.282 10.479 -1.241 1.00 13.77 61 GLY A O 1
ATOM 531 N N . SER A 1 63 ? -14.116 9.238 -2.890 1.00 14.70 62 SER A N 1
ATOM 532 C CA . SER A 1 63 ? -14.467 8.154 -1.989 1.00 13.81 62 SER A CA 1
ATOM 533 C C . SER A 1 63 ? -13.198 7.540 -1.431 1.00 12.76 62 SER A C 1
ATOM 534 O O . SER A 1 63 ? -13.205 6.991 -0.332 1.00 12.95 62 SER A O 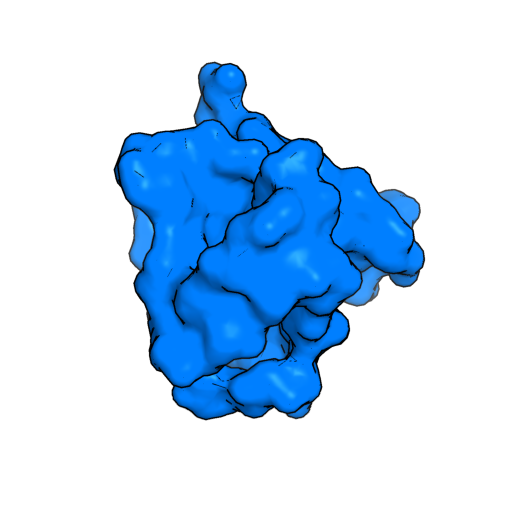1
ATOM 537 N N . GLY A 1 64 ? -12.104 7.667 -2.173 1.00 13.70 63 GLY A N 1
ATOM 538 C CA . GLY A 1 64 ? -10.816 7.169 -1.722 1.00 15.53 63 GLY A CA 1
ATOM 539 C C . GLY A 1 64 ? -10.241 7.933 -0.543 1.00 12.90 63 GLY A C 1
ATOM 540 O O . GLY A 1 64 ? -9.278 7.488 0.081 1.00 15.37 63 GLY A O 1
ATOM 541 N N . ASN A 1 65 ? -10.826 9.084 -0.234 1.00 11.04 64 ASN A N 1
ATOM 542 C CA . ASN A 1 65 ? -10.405 9.859 0.922 1.00 11.10 64 ASN A CA 1
ATOM 543 C C . ASN A 1 65 ? -11.181 9.534 2.191 1.00 10.45 64 ASN A C 1
ATOM 544 O O . ASN A 1 65 ? -10.944 10.139 3.231 1.00 10.94 64 ASN A O 1
ATOM 549 N N . LEU A 1 66 ? -12.094 8.565 2.100 1.00 9.95 65 LEU A N 1
ATOM 550 C CA . LEU A 1 66 ? -12.836 8.091 3.260 1.00 9.36 65 LEU A CA 1
ATOM 551 C C . LEU A 1 66 ? -12.121 6.904 3.890 1.00 9.40 65 LEU A C 1
ATOM 552 O O . LEU A 1 66 ? -11.555 6.062 3.195 1.00 11.02 65 LEU A O 1
ATOM 557 N N . ILE A 1 67 ? -12.170 6.841 5.215 1.00 9.29 66 ILE A N 1
ATOM 558 C CA . ILE A 1 67 ? -11.565 5.751 5.971 1.00 9.37 66 ILE A CA 1
ATOM 559 C C . ILE A 1 67 ? -12.646 5.178 6.884 1.00 9.13 66 ILE A C 1
ATOM 560 O O . ILE A 1 67 ? -12.848 5.661 7.999 1.00 8.97 66 ILE A O 1
ATOM 565 N N . PRO A 1 68 ? -13.407 4.194 6.390 1.00 9.34 67 PRO A N 1
ATOM 566 C CA . PRO A 1 68 ? -14.492 3.618 7.187 1.00 9.02 67 PRO A CA 1
ATOM 567 C C . PRO A 1 68 ? -14.033 2.568 8.182 1.00 8.40 67 PRO A C 1
ATOM 568 O O . PRO A 1 68 ? -13.101 1.814 7.906 1.00 10.64 67 PRO A O 1
ATOM 572 N N . SER A 1 69 ? -14.758 2.459 9.285 1.00 8.16 68 SER A N 1
ATOM 573 C CA . SER A 1 69 ? -14.569 1.374 10.233 1.00 8.69 68 SER A CA 1
ATOM 574 C C . SER A 1 69 ? -15.876 1.167 10.976 1.00 7.42 68 SER A C 1
ATOM 575 O O . SER A 1 69 ? -16.828 1.934 10.803 1.00 8.26 68 SER A O 1
ATOM 578 N N . PHE A 1 70 ? -15.908 0.148 11.827 1.00 7.87 69 PHE A N 1
ATOM 579 C CA . PHE A 1 70 ? -17.052 -0.118 12.684 1.00 7.95 69 PHE A CA 1
ATOM 580 C C . PHE A 1 70 ? -16.553 -0.221 14.111 1.00 7.72 69 PHE A C 1
ATOM 581 O O . PHE A 1 70 ? -15.466 -0.741 14.360 1.00 9.00 69 PHE A O 1
ATOM 589 N N . GLY A 1 71 ? -17.337 0.290 15.045 1.00 8.31 70 GLY A N 1
ATOM 590 C CA . GLY A 1 71 ? -16.936 0.291 16.431 1.00 8.54 70 GLY A CA 1
ATOM 591 C C . GLY A 1 71 ? -18.112 0.202 17.366 1.00 7.82 70 GLY A C 1
ATOM 592 O O . GLY A 1 71 ? -19.277 0.203 16.949 1.00 8.04 70 GLY A O 1
ATOM 593 N N . GLY A 1 72 ? -17.795 0.120 18.651 1.00 9.06 71 GLY A N 1
ATOM 594 C CA . GLY A 1 72 ? -18.789 -0.072 19.684 1.00 9.13 71 GLY A CA 1
ATOM 595 C C . GLY A 1 72 ? -19.395 -1.463 19.641 1.00 8.38 71 GLY A C 1
ATOM 596 O O . GLY A 1 72 ? -18.956 -2.347 18.893 1.00 9.85 71 GLY A O 1
ATOM 597 N N . SER A 1 73 ? -20.412 -1.658 20.472 1.00 9.20 72 SER A N 1
ATOM 598 C CA . SER A 1 73 ? -21.111 -2.932 20.541 1.00 9.27 72 SER A CA 1
ATOM 599 C C . SER A 1 73 ? -22.506 -2.683 21.092 1.00 9.78 72 SER A C 1
ATOM 600 O O . SER A 1 73 ? -22.749 -1.670 21.758 1.00 10.50 72 SER A O 1
ATOM 603 N N . GLY A 1 74 ? -23.422 -3.605 20.824 1.00 9.76 73 GLY A N 1
ATOM 604 C CA . GLY A 1 74 ? -24.774 -3.470 21.330 1.00 10.90 73 GLY A CA 1
ATOM 605 C C . GLY A 1 74 ? -25.401 -2.164 20.896 1.00 9.90 73 GLY A C 1
ATOM 606 O O . GLY A 1 74 ? -25.332 -1.793 19.727 1.00 9.64 73 GLY A O 1
ATOM 607 N N . ASP A 1 75 ? -26.014 -1.460 21.841 1.00 11.02 74 ASP A N 1
ATOM 608 C CA . ASP A 1 75 ? -26.703 -0.212 21.543 1.00 11.57 74 ASP A CA 1
ATOM 609 C C . ASP A 1 75 ? -25.752 0.951 21.282 1.00 10.07 74 ASP A C 1
ATOM 610 O O . ASP A 1 75 ? -26.197 2.048 20.934 1.00 11.66 74 ASP A O 1
ATOM 615 N N . GLU A 1 76 ? -24.457 0.719 21.483 1.00 9.66 75 GLU A N 1
ATOM 616 C CA . GLU A 1 76 ? -23.422 1.710 21.232 1.00 9.72 75 GLU A CA 1
ATOM 617 C C . GLU A 1 76 ? -22.739 1.531 19.879 1.00 9.02 75 GLU A C 1
ATOM 618 O O . GLU A 1 76 ? -21.807 2.263 19.565 1.00 11.02 75 GLU A O 1
ATOM 624 N N . HIS A 1 77 ? -23.175 0.566 19.080 1.00 8.04 76 HIS A N 1
ATOM 625 C CA . HIS A 1 77 ? -22.488 0.202 17.845 1.00 7.68 76 HIS A CA 1
ATOM 626 C C . HIS A 1 77 ? -22.668 1.258 16.748 1.00 6.71 76 HIS A C 1
ATOM 627 O O . HIS A 1 77 ? -23.707 1.932 16.673 1.00 7.35 76 HIS A O 1
ATOM 634 N N . TYR A 1 78 ? -21.667 1.396 15.882 1.00 7.31 77 TYR A N 1
ATOM 635 C CA . TYR A 1 78 ? -21.711 2.394 14.815 1.00 7.12 77 TYR A CA 1
ATOM 636 C C . TYR A 1 78 ? -20.816 2.059 13.631 1.00 6.61 77 TYR A C 1
ATOM 637 O O . TYR A 1 78 ? -19.838 1.304 13.735 1.00 7.15 77 TYR A O 1
ATOM 646 N N . LEU A 1 79 ? -21.177 2.666 12.504 1.00 6.93 78 LEU A N 1
ATOM 647 C CA . LEU A 1 79 ? -20.248 2.989 11.434 1.00 7.02 78 LEU A CA 1
ATOM 648 C C . LEU A 1 79 ? -19.486 4.248 11.829 1.00 6.52 78 LEU A C 1
ATOM 649 O O . LEU A 1 79 ? -20.089 5.243 12.241 1.00 7.44 78 LEU A O 1
ATOM 654 N N . GLN A 1 80 ? -18.164 4.212 11.674 1.00 6.98 79 GLN A N 1
ATOM 655 C CA . GLN A 1 80 ? -17.321 5.375 11.847 1.00 6.91 79 GLN A CA 1
ATOM 656 C C . GLN A 1 80 ? -16.711 5.760 10.507 1.00 7.06 79 GLN A C 1
ATOM 657 O O . GLN A 1 80 ? -16.212 4.912 9.761 1.00 8.18 79 GLN A O 1
ATOM 663 N N . LEU A 1 81 ? -16.766 7.048 10.194 1.00 7.20 80 LEU A N 1
ATOM 664 C CA A LEU A 1 81 ? -16.028 7.590 9.071 0.24 8.64 80 LEU A CA 1
ATOM 665 C CA B LEU A 1 81 ? -16.000 7.576 9.076 0.76 8.01 80 LEU A CA 1
ATOM 666 C C . LEU A 1 81 ? -14.925 8.500 9.575 1.00 8.42 80 LEU A C 1
ATOM 667 O O . LEU A 1 81 ? -15.187 9.451 10.329 1.00 9.40 80 LEU A O 1
ATOM 676 N N . GLU A 1 82 ? -13.710 8.186 9.158 1.00 8.89 81 GLU A N 1
ATOM 677 C CA . GLU A 1 82 ? -12.577 9.077 9.271 1.00 9.34 81 GLU A CA 1
ATOM 678 C C . GLU A 1 82 ? -12.170 9.448 7.847 1.00 8.87 81 GLU A C 1
ATOM 679 O O . GLU A 1 82 ? -12.773 8.987 6.877 1.00 9.32 81 GLU A O 1
ATOM 685 N N . PHE A 1 83 ? -11.158 10.298 7.726 1.00 8.89 82 PHE A N 1
ATOM 686 C CA . PHE A 1 83 ? -10.823 10.908 6.453 1.00 8.66 82 PHE A CA 1
ATOM 687 C C . PHE A 1 83 ? -9.327 11.062 6.323 1.00 8.87 82 PHE A C 1
ATOM 688 O O . PHE A 1 83 ? -8.610 11.211 7.303 1.00 9.87 82 PHE A O 1
ATOM 696 N N . LYS A 1 84 ? -8.863 11.050 5.083 1.00 9.78 83 LYS A N 1
ATOM 697 C CA . LYS A 1 84 ? -7.508 11.479 4.766 1.00 10.16 83 LYS A CA 1
ATOM 698 C C . LYS A 1 84 ? -7.431 13.000 4.882 1.00 9.70 83 LYS A C 1
ATOM 699 O O . LYS A 1 84 ? -8.425 13.650 5.243 1.00 9.76 83 LYS A O 1
ATOM 705 N N . ASP A 1 85 ? -6.276 13.583 4.546 1.00 10.41 84 ASP A N 1
ATOM 706 C CA . ASP A 1 85 ? -6.075 14.990 4.874 1.00 11.06 84 ASP A CA 1
ATOM 707 C C . ASP A 1 85 ? -6.631 15.760 3.681 1.00 10.04 84 ASP A C 1
ATOM 708 O O . ASP A 1 85 ? -5.915 16.181 2.773 1.00 15.51 84 ASP A O 1
ATOM 713 N N . VAL A 1 86 ? -7.891 16.144 3.858 1.00 11.17 85 VAL A N 1
ATOM 714 C CA . VAL A 1 86 ? -8.671 16.896 2.888 1.00 10.35 85 VAL A CA 1
ATOM 715 C C . VAL A 1 86 ? -9.119 18.108 3.661 1.00 9.91 85 VAL A C 1
ATOM 716 O O . VAL A 1 86 ? -9.729 17.980 4.724 1.00 11.13 85 VAL A O 1
ATOM 720 N N . LYS A 1 87 ? -8.784 19.281 3.153 1.00 9.96 86 LYS A N 1
ATOM 721 C CA . LYS A 1 87 ? -9.088 20.508 3.852 1.00 10.85 86 LYS A CA 1
ATOM 722 C C . LYS A 1 87 ? -10.559 20.863 3.675 1.00 10.76 86 LYS A C 1
ATOM 723 O O . LYS A 1 87 ? -11.118 20.755 2.570 1.00 11.25 86 LYS A O 1
ATOM 729 N N . LEU A 1 88 ? -11.167 21.298 4.774 1.00 11.38 87 LEU A N 1
ATOM 730 C CA . LEU A 1 88 ? -12.558 21.722 4.842 1.00 10.97 87 LEU A CA 1
ATOM 731 C C . LEU A 1 88 ? -12.594 23.146 5.394 1.00 10.77 87 LEU A C 1
ATOM 732 O O . LEU A 1 88 ? -12.463 23.347 6.609 1.00 10.85 87 LEU A O 1
ATOM 737 N N . PRO A 1 89 ? -12.661 24.147 4.512 1.00 10.77 88 PRO A N 1
ATOM 738 C CA . PRO A 1 89 ? -12.565 25.526 4.996 1.00 11.40 88 PRO A CA 1
ATOM 739 C C . PRO A 1 89 ? -13.780 25.980 5.800 1.00 10.05 88 PRO A C 1
ATOM 740 O O . PRO A 1 89 ? -14.885 25.452 5.655 1.00 10.83 88 PRO A O 1
ATOM 744 N N . ALA A 1 90 ? -13.556 26.982 6.638 1.00 11.09 89 ALA A N 1
ATOM 745 C CA . ALA A 1 90 ? -14.637 27.680 7.309 1.00 11.90 89 ALA A CA 1
ATOM 746 C C . ALA A 1 90 ? -15.660 28.115 6.274 1.00 11.08 89 ALA A C 1
ATOM 747 O O . ALA A 1 90 ? -15.316 28.690 5.239 1.00 11.87 89 ALA A O 1
ATOM 749 N N . GLY A 1 91 ? -16.922 27.822 6.562 1.00 12.21 90 GLY A N 1
ATOM 750 C CA . GLY A 1 91 ? -18.016 28.150 5.670 1.00 14.74 90 GLY A CA 1
ATOM 751 C C . GLY A 1 91 ? -18.256 27.120 4.581 1.00 14.97 90 GLY A C 1
ATOM 752 O O . GLY A 1 91 ? -19.263 27.198 3.874 1.00 19.64 90 GLY A O 1
ATOM 753 N N . GLY A 1 92 ? -17.351 26.156 4.432 1.00 12.09 91 GLY A N 1
ATOM 754 C CA . GLY A 1 92 ? -17.461 25.176 3.368 1.00 12.18 91 GLY A CA 1
ATOM 755 C C . GLY A 1 92 ? -18.192 23.924 3.792 1.00 10.87 91 GLY A C 1
ATOM 756 O O . GLY A 1 92 ? -18.629 23.792 4.930 1.00 11.38 91 GLY A O 1
ATOM 757 N N . GLN A 1 93 ? -18.317 22.989 2.862 1.00 11.92 92 GLN A N 1
ATOM 758 C CA . GLN A 1 93 ? -18.965 21.725 3.157 1.00 11.10 92 GLN A CA 1
ATOM 759 C C . GLN A 1 93 ? -18.342 20.638 2.307 1.00 11.04 92 GLN A C 1
ATOM 760 O O . GLN A 1 93 ? -17.737 20.916 1.267 1.00 13.26 92 GLN A O 1
ATOM 766 N N . THR A 1 94 ? -18.510 19.392 2.731 1.00 11.39 93 THR A N 1
ATOM 767 C CA . THR A 1 94 ? -18.057 18.275 1.925 1.00 11.22 93 THR A CA 1
ATOM 768 C C . THR A 1 94 ? -18.907 18.090 0.679 1.00 10.96 93 THR A C 1
ATOM 769 O O . THR A 1 94 ? -18.418 17.610 -0.344 1.00 12.65 93 THR A O 1
ATOM 773 N N . GLY A 1 95 ? -20.174 18.482 0.754 1.00 10.84 94 GLY A N 1
ATOM 774 C CA . GLY A 1 95 ? -21.153 17.992 -0.194 1.00 11.43 94 GLY A CA 1
ATOM 775 C C . GLY A 1 95 ? -21.532 16.569 0.168 1.00 10.60 94 GLY A C 1
ATOM 776 O O . GLY A 1 95 ? -21.046 16.001 1.150 1.00 10.31 94 GLY A O 1
ATOM 777 N N . GLU A 1 96 ? -22.406 15.977 -0.632 1.00 11.14 95 GLU A N 1
ATOM 778 C CA . GLU A 1 96 ? -22.944 14.675 -0.288 1.00 10.54 95 GLU A CA 1
ATOM 779 C C . GLU A 1 96 ? -21.861 13.624 -0.101 1.00 10.51 95 GLU A C 1
ATOM 780 O O . GLU A 1 96 ? -20.904 13.534 -0.886 1.00 10.62 95 GLU A O 1
ATOM 786 N N . ILE A 1 97 ? -22.010 12.846 0.968 1.00 9.70 96 ILE A N 1
ATOM 787 C CA . ILE A 1 97 ? -21.242 11.628 1.130 1.00 9.52 96 ILE A CA 1
ATOM 788 C C . ILE A 1 97 ? -22.273 10.514 1.104 1.00 9.07 96 ILE A C 1
ATOM 789 O O . ILE A 1 97 ? -22.979 10.278 2.089 1.00 9.72 96 ILE A O 1
ATOM 794 N N . GLN A 1 98 ? -22.335 9.794 -0.007 1.00 9.56 97 GLN A N 1
ATOM 795 C CA . GLN A 1 98 ? -23.273 8.690 -0.091 1.00 9.82 97 GLN A CA 1
ATOM 796 C C . GLN A 1 98 ? -22.757 7.571 0.789 1.00 9.95 97 GLN A C 1
ATOM 797 O O . GLN A 1 98 ? -21.542 7.360 0.896 1.00 10.33 97 GLN A O 1
ATOM 803 N N . PHE A 1 99 ? -23.668 6.856 1.439 1.00 9.83 98 PHE A N 1
ATOM 804 C CA . PHE A 1 99 ? -23.241 5.699 2.205 1.00 9.59 98 PHE A CA 1
ATOM 805 C C . PHE A 1 99 ? -24.180 4.533 2.064 1.00 8.66 98 PHE A C 1
ATOM 806 O O . PHE A 1 99 ? -25.408 4.701 2.038 1.00 9.50 98 PHE A O 1
ATOM 814 N N . VAL A 1 100 ? -23.571 3.353 1.975 1.00 8.63 99 VAL A N 1
ATOM 815 C CA . VAL A 1 100 ? -24.247 2.074 2.079 1.00 8.34 99 VAL A CA 1
ATOM 816 C C . VAL A 1 100 ? -23.504 1.253 3.125 1.00 8.44 99 VAL A C 1
ATOM 817 O O . VAL A 1 100 ? -22.258 1.237 3.144 1.00 9.09 99 VAL A O 1
ATOM 821 N N . ILE A 1 101 ? -24.261 0.593 4.000 1.00 8.14 100 ILE A N 1
ATOM 822 C CA . ILE A 1 101 ? -23.697 -0.386 4.920 1.00 8.76 100 ILE A CA 1
ATOM 823 C C . ILE A 1 101 ? -24.361 -1.718 4.627 1.00 8.27 100 ILE A C 1
ATOM 824 O O . ILE A 1 101 ? -25.597 -1.835 4.653 1.00 8.61 100 ILE A O 1
ATOM 829 N N . ARG A 1 102 ? -23.556 -2.723 4.317 1.00 8.92 101 ARG A N 1
ATOM 830 C CA . ARG A 1 102 ? -24.082 -4.038 3.989 1.00 9.65 101 ARG A CA 1
ATOM 831 C C . ARG A 1 102 ? -23.217 -5.113 4.613 1.00 9.33 101 ARG A C 1
ATOM 832 O O . ARG A 1 102 ? -22.160 -4.822 5.163 1.00 10.01 101 ARG A O 1
ATOM 840 N N . TYR A 1 103 ? -23.694 -6.347 4.573 1.00 10.02 102 TYR A N 1
ATOM 841 C CA . TYR A 1 103 ? -22.910 -7.493 5.006 1.00 10.34 102 TYR A CA 1
ATOM 842 C C . TYR A 1 103 ? -22.233 -8.196 3.835 1.00 10.73 102 TYR A C 1
ATOM 843 O O . TYR A 1 103 ? -22.788 -8.264 2.736 1.00 12.17 102 TYR A O 1
ATOM 852 N N . ALA A 1 104 ? -21.039 -8.738 4.069 1.00 11.65 103 ALA A N 1
ATOM 853 C CA . ALA A 1 104 ? -20.347 -9.516 3.045 1.00 14.33 103 ALA A CA 1
ATOM 854 C C . ALA A 1 104 ? -21.205 -10.659 2.515 1.00 14.26 103 ALA A C 1
ATOM 855 O O . ALA A 1 104 ? -21.100 -11.024 1.347 1.00 16.62 103 ALA A O 1
ATOM 857 N N . ASP A 1 105 ? -22.023 -11.249 3.377 1.00 13.94 104 ASP A N 1
ATOM 858 C CA . ASP A 1 105 ? -22.902 -12.342 2.972 1.00 14.69 104 ASP A CA 1
ATOM 859 C C . ASP A 1 105 ? -24.307 -11.886 2.558 1.00 12.99 104 ASP A C 1
ATOM 860 O O . ASP A 1 105 ? -25.190 -12.710 2.348 1.00 14.37 104 ASP A O 1
ATOM 865 N N . TRP A 1 106 ? -24.520 -10.578 2.487 1.00 12.27 105 TRP A N 1
ATOM 866 C CA . TRP A 1 106 ? -25.792 -10.031 2.022 1.00 11.35 105 TRP A CA 1
ATOM 867 C C . TRP A 1 106 ? -26.967 -10.375 2.938 1.00 11.34 105 TRP A C 1
ATOM 868 O O . TRP A 1 106 ? -28.111 -10.445 2.500 1.00 11.86 105 TRP A O 1
ATOM 879 N N . SER A 1 107 ? -26.676 -10.515 4.230 1.00 10.93 106 SER A N 1
ATOM 880 C CA . SER A 1 107 ? -27.715 -10.666 5.243 1.00 11.00 106 SER A CA 1
ATOM 881 C C . SER A 1 107 ? -28.560 -9.405 5.365 1.00 10.12 106 SER A C 1
ATOM 882 O O . SER A 1 107 ? -28.154 -8.325 4.942 1.00 10.66 106 SER A O 1
ATOM 885 N N . PHE A 1 108 ? -29.744 -9.557 5.952 1.00 10.69 107 PHE A N 1
ATOM 886 C CA . PHE A 1 108 ? -30.661 -8.438 6.148 1.00 10.20 107 PHE A CA 1
ATOM 887 C C . PHE A 1 108 ? -30.454 -7.713 7.472 1.00 9.96 107 PHE A C 1
ATOM 888 O O . PHE A 1 108 ? -30.389 -8.338 8.537 1.00 11.72 107 PHE A O 1
ATOM 896 N N . HIS A 1 109 ? -30.382 -6.390 7.396 1.00 9.32 108 HIS A N 1
ATOM 897 C CA . HIS A 1 109 ? -30.509 -5.540 8.567 1.00 9.56 108 HIS A CA 1
ATOM 898 C C . HIS A 1 109 ? -31.951 -5.441 9.031 1.00 9.74 108 HIS A C 1
ATOM 899 O O . HIS A 1 109 ? -32.881 -5.585 8.236 1.00 11.38 108 HIS A O 1
ATOM 906 N N . ASP A 1 110 ? -32.119 -5.133 10.314 1.00 9.38 109 ASP A N 1
ATOM 907 C CA . ASP A 1 110 ? -33.354 -4.549 10.833 1.00 9.36 109 ASP A CA 1
ATOM 908 C C . ASP A 1 110 ? -33.009 -3.109 11.182 1.00 9.04 109 ASP A C 1
ATOM 909 O O . ASP A 1 110 ? -32.244 -2.860 12.104 1.00 9.50 109 ASP A O 1
ATOM 914 N N . GLN A 1 111 ? -33.545 -2.155 10.436 1.00 9.28 110 GLN A N 1
ATOM 915 C CA . GLN A 1 111 ? -33.223 -0.757 10.696 1.00 9.53 110 GLN A CA 1
ATOM 916 C C . GLN A 1 111 ? -34.053 -0.156 11.820 1.00 9.95 110 GLN A C 1
ATOM 917 O O . GLN A 1 111 ? -33.721 0.921 12.312 1.00 10.32 110 GLN A O 1
ATOM 923 N N . SER A 1 112 ? -35.116 -0.841 12.232 1.00 10.54 111 SER A N 1
ATOM 924 C CA . SER A 1 112 ? -36.044 -0.248 13.199 1.00 11.90 111 SER A CA 1
ATOM 925 C C . SER A 1 112 ? -35.447 -0.056 14.581 1.00 11.62 111 SER A C 1
ATOM 926 O O . SER A 1 112 ? -35.953 0.698 15.356 1.00 15.11 111 SER A O 1
ATOM 929 N N . ASN A 1 113 ? -34.370 -0.775 14.843 1.00 10.02 112 ASN A N 1
ATOM 930 C CA . ASN A 1 113 ? -33.665 -0.675 16.090 1.00 10.42 112 ASN A CA 1
ATOM 931 C C . ASN A 1 113 ? -32.293 0.015 15.960 1.00 9.38 112 ASN A C 1
ATOM 932 O O . ASN A 1 113 ? -31.378 -0.263 16.718 1.00 10.39 112 ASN A O 1
ATOM 937 N N . ASP A 1 114 ? -32.200 0.908 14.969 1.00 8.81 113 ASP A N 1
ATOM 938 C CA . ASP A 1 114 ? -30.969 1.660 14.718 1.00 8.43 113 ASP A CA 1
ATOM 939 C C . ASP A 1 114 ? -31.182 3.115 15.142 1.00 8.11 113 ASP A C 1
ATOM 940 O O . ASP A 1 114 ? -32.050 3.797 14.630 1.00 9.21 113 ASP A O 1
ATOM 945 N N . TYR A 1 115 ? -30.357 3.569 16.076 1.00 8.38 114 TYR A N 1
ATOM 946 C CA . TYR A 1 115 ? -30.497 4.906 16.634 1.00 8.77 114 TYR A CA 1
ATOM 947 C C . TYR A 1 115 ? -30.475 6.010 15.577 1.00 8.33 114 TYR A C 1
ATOM 948 O O . TYR A 1 115 ? -31.254 6.963 15.654 1.00 9.31 114 TYR A O 1
ATOM 957 N N . SER A 1 116 ? -29.588 5.902 14.591 1.00 7.95 115 SER A N 1
ATOM 958 C CA . SER A 1 116 ? -29.428 6.985 13.623 1.00 8.35 115 SER A CA 1
ATOM 959 C C . SER A 1 116 ? -30.370 6.911 12.423 1.00 8.06 115 SER A C 1
ATOM 960 O O . SER A 1 116 ? -30.356 7.809 11.589 1.00 9.60 115 SER A O 1
ATOM 963 N N . PHE A 1 117 ? -31.180 5.865 12.324 1.00 8.30 116 PHE A N 1
ATOM 964 C CA . PHE A 1 117 ? -32.102 5.709 11.193 1.00 8.22 116 PHE A CA 1
ATOM 965 C C . PHE A 1 117 ? -33.315 6.620 11.332 1.00 8.82 116 PHE A C 1
ATOM 966 O O . PHE A 1 117 ? -33.983 6.591 12.358 1.00 10.31 116 PHE A O 1
ATOM 974 N N . ASP A 1 118 ? -33.585 7.460 10.335 1.00 8.90 117 ASP A N 1
ATOM 975 C CA . ASP A 1 118 ? -34.820 8.238 10.296 1.00 10.01 117 ASP A CA 1
ATOM 976 C C . ASP A 1 118 ? -35.400 8.284 8.896 1.00 10.17 117 ASP A C 1
ATOM 977 O O . ASP A 1 118 ? -34.987 9.122 8.096 1.00 10.68 117 ASP A O 1
ATOM 982 N N . PRO A 1 119 ? -36.288 7.346 8.568 1.00 10.31 118 PRO A N 1
ATOM 983 C CA . PRO A 1 119 ? -36.814 7.253 7.206 1.00 11.96 118 PRO A CA 1
ATOM 984 C C . PRO A 1 119 ? -37.691 8.436 6.803 1.00 11.51 118 PRO A C 1
ATOM 985 O O . PRO A 1 119 ? -38.058 8.538 5.626 1.00 14.77 118 PRO A O 1
ATOM 989 N N . THR A 1 120 ? -38.090 9.270 7.756 1.00 11.94 119 THR A N 1
ATOM 990 C CA . THR A 1 120 ? -38.891 10.439 7.423 1.00 12.42 119 THR A CA 1
ATOM 991 C C . THR A 1 120 ? -38.072 11.584 6.842 1.00 11.71 119 THR A C 1
ATOM 992 O O . THR A 1 120 ? -38.656 12.545 6.325 1.00 13.97 119 THR A O 1
ATOM 996 N N . ILE A 1 121 ? -36.741 11.488 6.887 1.00 11.10 120 ILE A N 1
ATOM 997 C CA . ILE A 1 121 ? -35.926 12.594 6.389 1.00 12.13 120 ILE A CA 1
ATOM 998 C C . ILE A 1 121 ? -35.452 12.216 4.994 1.00 10.85 120 ILE A C 1
ATOM 999 O O . ILE A 1 121 ? -34.551 11.391 4.825 1.00 12.98 120 ILE A O 1
ATOM 1004 N N . LYS A 1 122 ? -36.095 12.811 3.991 1.00 12.02 121 LYS A N 1
ATOM 1005 C CA . LYS A 1 122 ? -35.774 12.517 2.594 1.00 13.49 121 LYS A CA 1
ATOM 1006 C C . LYS A 1 122 ? -34.965 13.583 1.884 1.00 11.35 121 LYS A C 1
ATOM 1007 O O . LYS A 1 122 ? -34.480 13.356 0.782 1.00 13.44 121 LYS A O 1
ATOM 1013 N N . ALA A 1 123 ? -34.794 14.723 2.542 1.00 11.41 122 ALA A N 1
ATOM 1014 C CA . ALA A 1 123 ? -34.004 15.838 2.033 1.00 11.56 122 ALA A CA 1
ATOM 1015 C C . ALA A 1 123 ? -33.037 16.213 3.138 1.00 10.77 122 ALA A C 1
ATOM 1016 O O . ALA A 1 123 ? -33.339 16.043 4.324 1.00 11.89 122 ALA A O 1
ATOM 1018 N N . PHE A 1 124 ? -31.875 16.728 2.767 1.00 10.83 123 PHE A N 1
ATOM 1019 C CA . PHE A 1 124 ? -30.876 17.041 3.778 1.00 11.14 123 PHE A CA 1
ATOM 1020 C C . PHE A 1 124 ? -31.436 17.942 4.861 1.00 11.36 123 PHE A C 1
ATOM 1021 O O . PHE A 1 124 ? -32.049 18.974 4.578 1.00 12.44 123 PHE A O 1
ATOM 1029 N N . GLN A 1 125 ? -31.206 17.551 6.108 1.00 11.25 124 GLN A N 1
ATOM 1030 C CA . GLN A 1 125 ? -31.447 18.436 7.226 1.00 12.20 124 GLN A CA 1
ATOM 1031 C C . GLN A 1 125 ? -30.385 18.226 8.291 1.00 10.64 124 GLN A C 1
ATOM 1032 O O . GLN A 1 125 ? -29.827 17.139 8.428 1.00 10.35 124 GLN A O 1
ATOM 1038 N N . ASP A 1 126 ? -30.085 19.294 9.020 1.00 10.75 125 ASP A N 1
ATOM 1039 C CA . ASP A 1 126 ? -29.190 19.196 10.162 1.00 10.35 125 ASP A CA 1
ATOM 1040 C C . ASP A 1 126 ? -29.728 18.088 11.047 1.00 10.16 125 ASP A C 1
ATOM 1041 O O . ASP A 1 126 ? -30.927 18.038 11.340 1.00 11.44 125 ASP A O 1
ATOM 1046 N N . TYR A 1 127 ? -28.852 17.182 11.454 1.00 9.71 126 TYR A N 1
ATOM 1047 C CA . TYR A 1 127 ? -29.320 15.962 12.091 1.00 10.19 126 TYR A CA 1
ATOM 1048 C C . TYR A 1 127 ? -28.469 15.610 13.290 1.00 9.53 126 TYR A C 1
ATOM 1049 O O . TYR A 1 127 ? -27.293 15.280 13.146 1.00 11.14 126 TYR A O 1
ATOM 1058 N N . GLY A 1 128 ? -29.083 15.601 14.465 1.00 10.72 127 GLY A N 1
ATOM 1059 C CA . GLY A 1 128 ? -28.350 15.412 15.698 1.00 12.82 127 GLY A CA 1
ATOM 1060 C C . GLY A 1 128 ? -28.078 13.974 16.090 1.00 11.22 127 GLY A C 1
ATOM 1061 O O . GLY A 1 128 ? -27.404 13.737 17.096 1.00 13.72 127 GLY A O 1
ATOM 1062 N N . LYS A 1 129 ? -28.588 13.007 15.331 1.00 9.11 128 LYS A N 1
ATOM 1063 C CA . LYS A 1 129 ? -28.363 11.605 15.690 1.00 9.37 128 LYS A CA 1
ATOM 1064 C C . LYS A 1 129 ? -27.167 10.973 14.985 1.00 8.58 128 LYS A C 1
ATOM 1065 O O . LYS A 1 129 ? -26.907 9.789 15.164 1.00 9.43 128 LYS A O 1
ATOM 1071 N N . VAL A 1 130 ? -26.449 11.770 14.203 1.00 8.53 129 VAL A N 1
ATOM 1072 C CA . VAL A 1 130 ? -25.143 11.396 13.674 1.00 8.87 129 VAL A CA 1
ATOM 1073 C C . VAL A 1 130 ? -24.167 12.362 14.315 1.00 8.18 129 VAL A C 1
ATOM 1074 O O . VAL A 1 130 ? -24.363 13.573 14.254 1.00 10.67 129 VAL A O 1
ATOM 1078 N N . THR A 1 131 ? -23.119 11.837 14.927 1.00 7.84 130 THR A N 1
ATOM 1079 C CA . THR A 1 131 ? -22.215 12.652 15.729 1.00 8.08 130 THR A CA 1
ATOM 1080 C C . THR A 1 131 ? -20.924 12.976 14.994 1.00 7.48 130 THR A C 1
ATOM 1081 O O . THR A 1 131 ? -20.502 12.256 14.074 1.00 8.27 130 THR A O 1
ATOM 1085 N N . LEU A 1 132 ? -20.339 14.110 15.367 1.00 7.72 131 LEU A N 1
ATOM 1086 C CA . LEU A 1 132 ? -18.963 14.432 15.006 1.00 7.90 131 LEU A CA 1
ATOM 1087 C C . LEU A 1 132 ? -18.125 14.630 16.255 1.00 7.66 131 LEU A C 1
ATOM 1088 O O . LEU A 1 132 ? -18.566 15.275 17.218 1.00 8.84 131 LEU A O 1
ATOM 1093 N N . TYR A 1 133 ? -16.903 14.101 16.200 1.00 8.29 132 TYR A N 1
ATOM 1094 C CA . TYR A 1 133 ? -15.885 14.300 17.225 1.00 8.96 132 TYR A CA 1
ATOM 1095 C C . TYR A 1 133 ? -14.670 14.957 16.602 1.00 9.11 132 TYR A C 1
ATOM 1096 O O . TYR A 1 133 ? -14.322 14.690 15.437 1.00 9.78 132 TYR A O 1
ATOM 1105 N N . LYS A 1 134 ? -14.056 15.850 17.366 1.00 9.53 133 LYS A N 1
ATOM 1106 C CA . LYS A 1 134 ? -12.850 16.527 16.945 1.00 10.49 133 LYS A CA 1
ATOM 1107 C C . LYS A 1 134 ? -12.091 16.918 18.205 1.00 10.51 133 LYS A C 1
ATOM 1108 O O . LYS A 1 134 ? -12.700 17.361 19.182 1.00 10.91 133 LYS A O 1
ATOM 1114 N N . ASN A 1 135 ? -10.772 16.806 18.178 1.00 11.27 134 ASN A N 1
ATOM 1115 C CA . 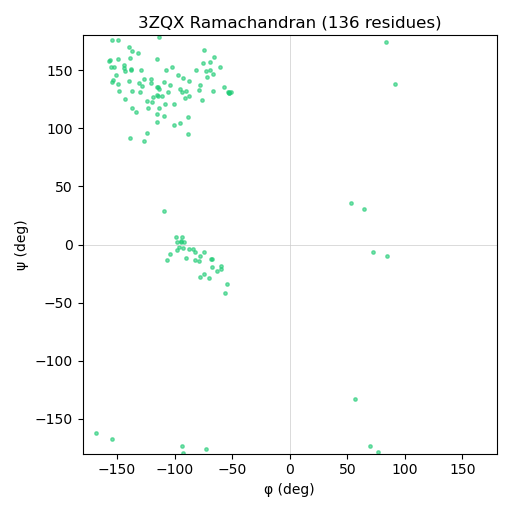ASN A 1 135 ? -9.956 17.146 19.333 1.00 11.99 134 ASN A CA 1
ATOM 1116 C C . ASN A 1 135 ? -10.407 16.427 20.598 1.00 12.63 134 ASN A C 1
ATOM 1117 O O . ASN A 1 135 ? -10.352 16.986 21.684 1.00 14.64 134 ASN A O 1
ATOM 1122 N N . GLY A 1 136 ? -10.860 15.186 20.444 1.00 13.39 135 GLY A N 1
ATOM 1123 C CA . GLY A 1 136 ? -11.252 14.363 21.578 1.00 15.66 135 GLY A CA 1
ATOM 1124 C C . GLY A 1 136 ? -12.566 14.768 22.217 1.00 15.31 135 GLY A C 1
ATOM 1125 O O . GLY A 1 136 ? -12.902 14.304 23.311 1.00 21.20 135 GLY A O 1
ATOM 1126 N N A GLU A 1 137 ? -13.306 15.639 21.538 0.56 12.68 136 GLU A N 1
ATOM 1127 N N B GLU A 1 137 ? -13.319 15.618 21.528 0.44 12.99 136 GLU A N 1
ATOM 1128 C CA A GLU A 1 137 ? -14.549 16.178 22.073 0.56 14.46 136 GLU A CA 1
ATOM 1129 C CA B GLU A 1 137 ? -14.543 16.179 22.082 0.44 14.59 136 GLU A CA 1
ATOM 1130 C C A GLU A 1 137 ? -15.705 15.883 21.136 0.56 9.90 136 GLU A C 1
ATOM 1131 C C B GLU A 1 137 ? -15.712 15.948 21.139 0.44 12.78 136 GLU A C 1
ATOM 1132 O O A GLU A 1 137 ? -15.522 15.842 19.922 0.56 11.48 136 GLU A O 1
ATOM 1133 O O B GLU A 1 137 ? -15.545 16.002 19.922 0.44 9.83 136 GLU A O 1
ATOM 1144 N N . LEU A 1 138 ? -16.897 15.724 21.702 1.00 11.94 137 LEU A N 1
ATOM 1145 C CA . LEU A 1 138 ? -18.101 15.640 20.901 1.00 11.13 137 LEU A CA 1
ATOM 1146 C C . LEU A 1 138 ? -18.434 17.067 20.495 1.00 10.54 137 LEU A C 1
ATOM 1147 O O . LEU A 1 138 ? -18.631 17.938 21.351 1.00 14.72 137 LEU A O 1
ATOM 1152 N N . VAL A 1 139 ? -18.386 17.346 19.192 1.00 10.56 138 VAL A N 1
ATOM 1153 C CA . VAL A 1 139 ? -18.735 18.682 18.733 1.00 11.24 138 VAL A CA 1
ATOM 1154 C C . VAL A 1 139 ? -20.071 18.850 18.028 1.00 11.14 138 VAL A C 1
ATOM 1155 O O . VAL A 1 139 ? -20.559 19.974 17.895 1.00 12.95 138 VAL A O 1
ATOM 1159 N N . TRP A 1 140 ? -20.704 17.750 17.642 1.00 9.85 139 TRP A N 1
ATOM 1160 C CA . TRP A 1 140 ? -22.000 17.814 16.986 1.00 9.32 139 TRP A CA 1
ATOM 1161 C C . TRP A 1 140 ? -22.788 16.575 17.333 1.00 8.70 139 TRP A C 1
ATOM 1162 O O . TRP A 1 140 ? -22.259 15.467 17.270 1.00 9.20 139 TRP A O 1
ATOM 1173 N N . GLY A 1 141 ? -24.073 16.756 17.614 1.00 9.86 140 GLY A N 1
ATOM 1174 C CA . GLY A 1 141 ? -24.954 15.625 17.788 1.00 10.90 140 GLY A CA 1
ATOM 1175 C C . GLY A 1 141 ? -24.925 15.017 19.169 1.00 10.09 140 GLY A C 1
ATOM 1176 O O . GLY A 1 141 ? -24.212 15.466 20.069 1.00 11.76 140 GLY A O 1
ATOM 1177 N N . THR A 1 142 ? -25.820 14.055 19.342 1.00 10.73 141 THR A N 1
ATOM 1178 C CA . THR A 1 142 ? -25.978 13.299 20.573 1.00 11.69 141 THR A CA 1
ATOM 1179 C C . THR A 1 142 ? -25.828 11.806 20.330 1.00 10.40 141 THR A C 1
ATOM 1180 O O . THR A 1 142 ? -26.605 11.252 19.558 1.00 11.47 141 THR A O 1
ATOM 1184 N N . PRO A 1 143 ? -24.833 11.147 20.929 1.00 10.68 142 PRO A N 1
ATOM 1185 C CA . PRO A 1 143 ? -24.731 9.693 20.777 1.00 10.97 142 PRO A CA 1
ATOM 1186 C C . PRO A 1 143 ? -25.789 8.978 21.612 1.00 9.88 142 PRO A C 1
ATOM 1187 O O . PRO A 1 143 ? -26.441 9.601 22.450 1.00 11.21 142 PRO A O 1
ATOM 1191 N N . PRO A 1 144 ? -25.980 7.674 21.376 1.00 10.16 143 PRO A N 1
ATOM 1192 C CA . PRO A 1 144 ? -26.936 6.925 22.199 1.00 11.72 143 PRO A CA 1
ATOM 1193 C C . PRO A 1 144 ? -26.646 7.107 23.692 1.00 13.32 143 PRO A C 1
ATOM 1194 O O . PRO A 1 144 ? -25.499 6.973 24.120 1.00 17.42 143 PRO A O 1
ATOM 1198 N N . GLY A 1 145 ? -27.675 7.432 24.468 1.00 13.50 144 GLY A N 1
ATOM 1199 C CA . GLY A 1 145 ? -27.525 7.643 25.898 1.00 17.15 144 GLY A CA 1
ATOM 1200 C C . GLY A 1 145 ? -26.813 8.931 26.268 1.00 21.50 144 GLY A C 1
ATOM 1201 O O . GLY A 1 145 ? -26.723 9.282 27.448 1.00 26.35 144 GLY A O 1
ATOM 1202 N N . GLY A 1 146 ? -26.304 9.637 25.263 1.00 20.46 145 GLY A N 1
ATOM 1203 C CA . GLY A 1 146 ? -25.576 10.871 25.490 1.00 22.86 145 GLY A CA 1
ATOM 1204 C C . GLY A 1 146 ? -26.494 12.013 25.867 1.00 28.04 145 GLY A C 1
ATOM 1205 O O . GLY A 1 146 ? -26.034 13.099 26.226 1.00 29.57 145 GLY A O 1
#